Protein AF-D0RB25-F1 (afdb_monomer_lite)

Organism: NCBI:txid445930

Sequence (73 aa):
AFNLGGHSNHSVFWKNLSPNGGGEPEGELAEAIKDAFGSFDGFKKQFTAVATGIQGSGWAVLAYDTIGQRLTT

InterPro domains:
  IPR019832 Manganese/iron superoxide dismutase, C-terminal [PF02777] (25-71)
  IPR036314 Manganese/iron superoxide dismutase, C-terminal domain superfamily [G3DSA:3.55.40.20] (15-73)
  IPR036314 Manganese/iron superoxide dismutase, C-terminal domain superfamily [SSF54719] (17-72)
  IPR036324 Manganese/iron superoxide dismutase, N-terminal domain superfamily [SSF46609] (2-23)
  IPR050265 Iron/Manganese Superoxide Dismutase [PTHR11404] (2-72)

Foldseek 3Di:
DVVVVVVVVVVVVVVQDDPPDDDADDDPVQVLCCVAQVHPVSVVVVQVCVQVVDDPDDDRDFDQDPVVRGTDD

Radius of gyration: 13.56 Å; chains: 1; bounding box: 29×28×34 Å

Structure (mmCIF, N/CA/C/O backbone):
data_AF-D0RB25-F1
#
_entry.id   AF-D0RB25-F1
#
loop_
_atom_site.group_PDB
_atom_site.id
_atom_site.type_symbol
_atom_site.label_atom_id
_atom_site.label_alt_id
_atom_site.label_comp_id
_atom_site.label_asym_id
_atom_site.label_entity_id
_atom_site.label_seq_id
_atom_site.pdbx_PDB_ins_code
_atom_site.Cartn_x
_atom_site.Cartn_y
_atom_site.Cartn_z
_atom_site.occupancy
_atom_site.B_iso_or_equiv
_atom_site.auth_seq_id
_atom_site.auth_comp_id
_atom_site.auth_asym_id
_atom_site.auth_atom_id
_atom_site.pdbx_PDB_model_num
ATOM 1 N N . ALA A 1 1 ? 1.379 -3.735 -22.868 1.00 83.56 1 ALA A N 1
ATOM 2 C CA . ALA A 1 1 ? 1.141 -4.014 -21.435 1.00 83.56 1 ALA A CA 1
ATOM 3 C C . ALA A 1 1 ? 2.261 -3.463 -20.547 1.00 83.56 1 ALA A C 1
ATOM 5 O O . ALA A 1 1 ? 1.969 -2.584 -19.753 1.00 83.56 1 ALA A O 1
ATOM 6 N N . PHE A 1 2 ? 3.523 -3.889 -20.722 1.00 96.62 2 PHE A N 1
ATOM 7 C CA . PHE A 1 2 ? 4.656 -3.518 -19.848 1.00 96.62 2 PHE A CA 1
ATOM 8 C C . PHE A 1 2 ? 4.798 -2.006 -19.571 1.00 96.62 2 PHE A C 1
ATOM 10 O O . PHE A 1 2 ? 4.682 -1.582 -18.426 1.00 96.62 2 PHE A O 1
ATOM 17 N N . ASN A 1 3 ? 4.953 -1.182 -20.615 1.00 98.12 3 ASN A N 1
ATOM 18 C CA . ASN A 1 3 ? 5.178 0.261 -20.437 1.00 98.12 3 ASN A CA 1
ATOM 19 C C . ASN A 1 3 ? 3.973 0.995 -19.830 1.00 98.12 3 ASN A C 1
ATOM 21 O O . ASN A 1 3 ? 4.153 1.866 -18.985 1.00 98.12 3 ASN A O 1
ATOM 25 N N . LEU A 1 4 ? 2.748 0.635 -20.231 1.00 98.19 4 LEU A N 1
ATOM 26 C CA . LEU A 1 4 ? 1.538 1.257 -19.686 1.00 98.19 4 LEU A CA 1
ATOM 27 C C . LEU A 1 4 ? 1.341 0.889 -18.211 1.00 98.19 4 LEU A C 1
ATOM 29 O O . LEU A 1 4 ? 1.060 1.771 -17.411 1.00 98.19 4 LEU A O 1
ATOM 33 N N . GLY A 1 5 ? 1.556 -0.377 -17.840 1.00 97.50 5 GLY A N 1
ATOM 34 C CA . GLY A 1 5 ? 1.502 -0.804 -16.439 1.00 97.50 5 GLY A CA 1
ATOM 35 C C . GLY A 1 5 ? 2.554 -0.093 -15.587 1.00 97.50 5 GLY A C 1
ATOM 36 O O . GLY A 1 5 ? 2.244 0.409 -14.511 1.00 97.50 5 GLY A O 1
ATOM 37 N N . GLY A 1 6 ? 3.778 0.043 -16.109 1.00 98.12 6 GLY A N 1
ATOM 38 C CA . GLY A 1 6 ? 4.823 0.841 -15.473 1.00 98.12 6 GLY A CA 1
ATOM 39 C C . GLY A 1 6 ? 4.405 2.299 -15.280 1.00 98.12 6 GLY A C 1
ATOM 40 O O . GLY A 1 6 ? 4.519 2.817 -14.172 1.00 98.12 6 GLY A O 1
ATOM 41 N N . HIS A 1 7 ? 3.878 2.948 -16.321 1.00 98.44 7 HIS A N 1
ATOM 42 C CA . HIS A 1 7 ? 3.387 4.323 -16.235 1.00 98.44 7 HIS A CA 1
ATOM 43 C C . HIS A 1 7 ? 2.298 4.467 -15.164 1.00 98.44 7 HIS A C 1
ATOM 45 O O . HIS A 1 7 ? 2.446 5.289 -14.265 1.00 98.44 7 HIS A O 1
ATOM 51 N N . SER A 1 8 ? 1.264 3.622 -15.198 1.00 98.25 8 SER A N 1
ATOM 52 C CA . SER A 1 8 ? 0.172 3.649 -14.222 1.00 98.25 8 SER A CA 1
ATOM 53 C C . SER A 1 8 ? 0.666 3.461 -12.785 1.00 98.25 8 SER A C 1
ATOM 55 O O . SER A 1 8 ? 0.309 4.260 -11.920 1.00 98.25 8 SER A O 1
ATOM 57 N N . ASN A 1 9 ? 1.534 2.474 -12.532 1.00 98.19 9 ASN A N 1
ATOM 58 C CA . ASN A 1 9 ? 2.057 2.215 -11.188 1.00 98.19 9 ASN A CA 1
ATOM 59 C C . ASN A 1 9 ? 2.857 3.407 -10.654 1.00 98.19 9 ASN A C 1
ATOM 61 O O . ASN A 1 9 ? 2.636 3.834 -9.524 1.00 98.19 9 ASN A O 1
ATOM 65 N N . HIS A 1 10 ? 3.734 3.999 -11.470 1.00 98.62 10 HIS A N 1
ATOM 66 C CA . HIS A 1 10 ? 4.527 5.152 -11.039 1.00 9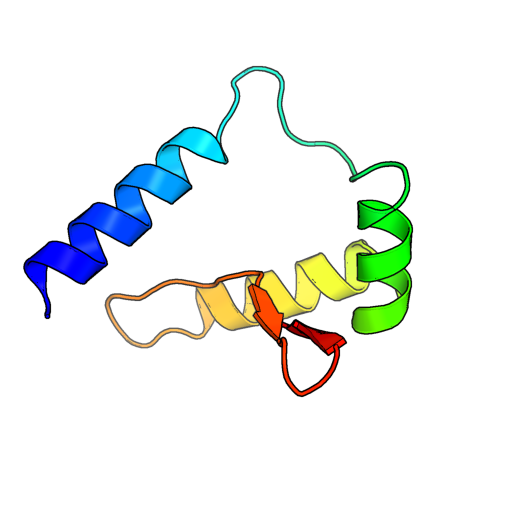8.62 10 HIS A CA 1
ATOM 67 C C . HIS A 1 10 ? 3.676 6.420 -10.884 1.00 98.62 10 HIS A C 1
ATOM 69 O O . HIS A 1 10 ? 3.891 7.189 -9.950 1.00 98.62 10 HIS A O 1
ATOM 75 N N . SER A 1 11 ? 2.680 6.640 -11.748 1.00 98.50 11 SER A N 1
ATOM 76 C CA . SER A 1 11 ? 1.754 7.768 -11.612 1.00 98.50 11 SER A CA 1
ATOM 77 C C . SER A 1 11 ? 0.952 7.717 -10.309 1.00 98.50 11 SER A C 1
ATOM 79 O O . SER A 1 11 ? 0.707 8.766 -9.717 1.00 98.50 11 SER A O 1
ATOM 81 N N . VAL A 1 12 ? 0.560 6.524 -9.849 1.00 98.19 12 VAL A N 1
ATOM 82 C CA . VAL A 1 12 ? -0.097 6.338 -8.544 1.00 98.19 12 VAL A CA 1
ATOM 83 C C . VAL A 1 12 ? 0.913 6.445 -7.401 1.00 98.19 12 VAL A C 1
ATOM 85 O O . VAL A 1 12 ? 0.653 7.157 -6.435 1.00 98.19 12 VAL A O 1
ATOM 88 N N . PHE A 1 13 ? 2.084 5.814 -7.527 1.00 98.56 13 PHE A N 1
ATOM 89 C CA . PHE A 1 13 ? 3.143 5.835 -6.512 1.00 98.56 13 PHE A CA 1
ATOM 90 C C . PHE A 1 13 ? 3.485 7.257 -6.060 1.00 98.56 13 PHE A C 1
ATOM 92 O O . PHE A 1 13 ? 3.476 7.540 -4.866 1.00 98.56 13 PHE A O 1
ATOM 99 N N . TRP A 1 14 ? 3.698 8.177 -7.004 1.00 98.38 14 TRP A N 1
ATOM 100 C CA . TRP A 1 14 ? 4.038 9.557 -6.658 1.00 98.38 14 TRP A CA 1
ATOM 101 C C . TRP A 1 14 ? 2.903 10.313 -5.967 1.00 98.38 14 TRP A C 1
ATOM 103 O O . TRP A 1 14 ? 3.178 11.193 -5.161 1.00 98.38 14 TRP A O 1
ATOM 113 N N . LYS A 1 15 ? 1.639 9.962 -6.233 1.00 98.00 15 LYS A N 1
ATOM 114 C CA . LYS A 1 15 ? 0.485 10.557 -5.542 1.00 98.00 15 LYS A CA 1
ATOM 115 C C . LYS A 1 15 ? 0.259 9.986 -4.141 1.00 98.00 15 LYS A C 1
ATOM 117 O O . LYS A 1 15 ? -0.373 10.652 -3.329 1.00 98.00 15 LYS A O 1
ATOM 122 N N . ASN A 1 16 ? 0.777 8.792 -3.853 1.00 97.94 16 ASN A N 1
ATOM 123 C CA . ASN A 1 16 ? 0.709 8.181 -2.523 1.00 97.94 16 ASN A CA 1
ATOM 124 C C . ASN A 1 16 ? 1.758 8.745 -1.550 1.00 97.94 16 ASN A C 1
ATOM 126 O O . ASN A 1 16 ? 1.661 8.512 -0.347 1.00 97.94 16 ASN A O 1
ATOM 130 N N . LEU A 1 17 ? 2.769 9.465 -2.048 1.00 98.12 17 LEU A N 1
ATOM 131 C CA . LEU A 1 17 ? 3.821 10.057 -1.227 1.00 98.12 17 LEU A CA 1
ATOM 132 C C . LEU A 1 17 ? 3.517 11.524 -0.919 1.00 98.12 17 LEU A C 1
ATOM 134 O O . LEU A 1 17 ? 3.118 12.295 -1.787 1.00 98.12 17 LEU A O 1
ATOM 138 N N . SER A 1 18 ? 3.769 11.926 0.322 1.00 97.75 18 SER A N 1
ATOM 139 C CA . SER A 1 18 ? 3.662 13.314 0.765 1.00 97.75 18 SER A CA 1
ATOM 140 C C . SER A 1 18 ? 4.756 13.601 1.795 1.00 97.75 18 SER A C 1
ATOM 142 O O . SER A 1 18 ? 4.968 12.765 2.676 1.00 97.75 18 SER A O 1
ATOM 144 N N . PRO A 1 19 ? 5.432 14.768 1.742 1.00 97.50 19 PRO A N 1
ATOM 145 C CA . PRO A 1 19 ? 6.410 15.155 2.763 1.00 97.50 19 PRO A CA 1
ATOM 146 C C . PRO A 1 19 ? 5.778 15.315 4.152 1.00 97.50 19 PRO A C 1
ATOM 148 O O . PRO A 1 19 ? 6.469 15.198 5.156 1.00 97.50 19 PRO A O 1
ATOM 151 N N . ASN A 1 20 ? 4.463 15.539 4.195 1.00 96.94 20 ASN A N 1
ATOM 152 C CA . ASN A 1 20 ? 3.668 15.647 5.416 1.00 96.94 20 ASN A CA 1
ATOM 153 C C . ASN A 1 20 ? 2.720 14.443 5.575 1.00 96.94 20 ASN A C 1
ATOM 155 O O . ASN A 1 20 ? 1.697 14.549 6.245 1.00 96.94 20 ASN A O 1
ATOM 159 N N . GLY A 1 21 ? 2.991 13.343 4.866 1.00 94.88 21 GLY A N 1
ATOM 160 C CA . GLY A 1 21 ? 2.220 12.106 4.954 1.00 94.88 21 GLY A CA 1
ATOM 161 C C . GLY A 1 21 ? 2.691 11.201 6.093 1.00 94.88 21 GLY A C 1
ATOM 162 O O . GLY A 1 21 ? 3.477 11.597 6.952 1.00 94.88 21 GLY A O 1
ATOM 163 N N . GLY A 1 22 ? 2.239 9.948 6.059 1.00 92.88 22 GLY A N 1
ATOM 164 C CA . GLY A 1 22 ? 2.462 8.982 7.134 1.00 92.88 22 GLY A CA 1
ATOM 165 C C . GLY A 1 22 ? 1.350 9.029 8.183 1.00 92.88 22 GLY A C 1
ATOM 166 O O . GLY A 1 22 ? 0.276 9.567 7.929 1.00 92.88 22 GLY A O 1
ATOM 167 N N . GLY A 1 23 ? 1.606 8.434 9.349 1.00 95.75 23 GLY A N 1
ATOM 168 C CA . GLY A 1 23 ? 0.587 8.247 10.384 1.00 95.75 23 GLY A CA 1
ATOM 169 C C . GLY A 1 23 ? -0.346 7.069 10.096 1.00 95.75 23 GLY A C 1
ATOM 170 O O . GLY A 1 23 ? 0.001 6.153 9.344 1.00 95.75 23 GLY A O 1
ATOM 171 N N . GLU A 1 24 ? -1.509 7.086 10.739 1.00 97.06 24 GLU A N 1
ATOM 172 C CA . GLU A 1 24 ? -2.575 6.105 10.530 1.00 97.06 24 GLU A CA 1
ATOM 173 C C . GLU A 1 24 ? -3.705 6.735 9.702 1.00 97.06 24 GLU A C 1
ATOM 175 O O . GLU A 1 24 ? -3.911 7.947 9.779 1.00 97.06 24 GLU A O 1
ATOM 180 N N . PRO A 1 25 ? -4.419 5.949 8.879 1.00 96.88 25 PRO A N 1
ATOM 181 C CA . PRO A 1 25 ? -5.587 6.440 8.161 1.00 96.88 25 PRO A CA 1
ATOM 182 C C . PRO A 1 25 ? -6.691 6.844 9.142 1.00 96.88 25 PRO A C 1
ATOM 184 O O . PRO A 1 25 ? -6.778 6.326 10.254 1.00 96.88 25 PRO A O 1
ATOM 187 N N . GLU A 1 26 ? -7.582 7.719 8.688 1.00 97.06 26 GLU A N 1
ATOM 188 C CA . GLU A 1 26 ? -8.732 8.194 9.459 1.00 97.06 26 GLU A CA 1
ATOM 189 C C . GLU A 1 26 ? -10.045 7.900 8.715 1.00 97.06 26 GLU A C 1
ATOM 191 O O . GLU A 1 26 ? -10.056 7.610 7.513 1.00 97.06 26 GLU A O 1
ATOM 196 N N . GLY A 1 27 ? -11.168 7.984 9.434 1.00 97.81 27 GLY A N 1
ATOM 197 C CA . GLY A 1 27 ? -12.510 7.861 8.861 1.00 97.81 27 GLY A CA 1
ATOM 198 C C . GLY A 1 27 ? -12.778 6.510 8.189 1.00 97.81 27 GLY A C 1
ATOM 199 O O . GLY A 1 27 ? -12.358 5.462 8.675 1.00 97.81 27 GLY A O 1
ATOM 200 N N . GLU A 1 28 ? -13.486 6.539 7.057 1.00 97.19 28 GLU A N 1
ATOM 201 C CA . GLU A 1 28 ? -13.939 5.333 6.342 1.00 97.19 28 GLU A CA 1
ATOM 202 C C . GLU A 1 28 ? -12.790 4.403 5.932 1.00 97.19 28 GLU A C 1
ATOM 204 O O . GLU A 1 28 ? -12.946 3.184 5.951 1.00 97.19 28 GLU A O 1
ATOM 209 N N . LEU A 1 29 ? -11.617 4.954 5.602 1.00 97.00 29 LEU A N 1
ATOM 210 C CA . LEU A 1 29 ? -10.457 4.146 5.231 1.00 97.00 29 LEU A CA 1
ATOM 211 C C . LEU A 1 29 ? -9.903 3.365 6.430 1.00 97.00 29 LEU A C 1
ATOM 213 O O . LEU A 1 29 ? -9.490 2.215 6.271 1.00 97.00 29 LEU A O 1
ATOM 217 N N . ALA A 1 30 ? -9.896 3.974 7.618 1.00 98.06 30 ALA A N 1
ATOM 218 C CA . ALA A 1 30 ? -9.440 3.319 8.840 1.00 98.06 30 ALA A CA 1
ATOM 219 C C . ALA A 1 30 ? -10.334 2.125 9.193 1.00 98.06 30 ALA A C 1
ATOM 221 O O . ALA A 1 30 ? -9.829 1.030 9.449 1.00 98.06 30 ALA A O 1
ATOM 222 N N . GLU A 1 31 ? -11.655 2.318 9.129 1.00 98.00 31 GLU A N 1
ATOM 223 C CA . GLU A 1 31 ? -12.625 1.248 9.376 1.00 98.00 31 GLU A CA 1
ATOM 224 C C . GLU A 1 31 ? -12.541 0.158 8.302 1.00 98.00 31 GLU A C 1
ATOM 226 O O . GLU A 1 31 ? -12.441 -1.017 8.642 1.00 98.00 31 GLU A O 1
ATOM 231 N N . ALA A 1 32 ? -12.434 0.513 7.017 1.00 97.81 32 ALA A N 1
ATOM 232 C CA . ALA A 1 32 ? -12.283 -0.477 5.949 1.00 97.81 32 ALA A CA 1
ATOM 233 C C . ALA A 1 32 ? -11.005 -1.324 6.099 1.00 97.81 32 ALA A C 1
ATOM 235 O O . ALA A 1 32 ? -11.009 -2.526 5.822 1.00 97.81 32 ALA A O 1
ATOM 236 N N . ILE A 1 33 ? -9.899 -0.720 6.550 1.00 98.44 33 ILE A N 1
ATOM 237 C CA . ILE A 1 33 ? -8.658 -1.447 6.846 1.00 98.44 33 ILE A CA 1
ATOM 238 C C . ILE A 1 33 ? -8.842 -2.376 8.045 1.00 98.44 33 ILE A C 1
ATOM 240 O O . ILE A 1 33 ? -8.399 -3.524 8.007 1.00 98.44 33 ILE A O 1
ATOM 244 N N . LYS A 1 34 ? -9.491 -1.902 9.106 1.00 97.81 34 LYS A N 1
ATOM 245 C CA . LYS A 1 34 ? -9.780 -2.710 10.290 1.00 97.81 34 LYS A CA 1
ATOM 246 C C . LYS A 1 34 ? -10.684 -3.897 9.953 1.00 97.81 34 LYS A C 1
ATOM 248 O O . LYS A 1 34 ? -10.393 -5.004 10.390 1.00 97.81 34 LYS A O 1
ATOM 253 N N . ASP A 1 35 ? -11.705 -3.699 9.129 1.00 97.62 35 ASP A N 1
ATOM 254 C CA . ASP A 1 35 ? -12.613 -4.762 8.699 1.00 97.62 35 ASP A CA 1
ATOM 255 C C . ASP A 1 35 ? -11.903 -5.809 7.829 1.00 97.62 35 ASP A C 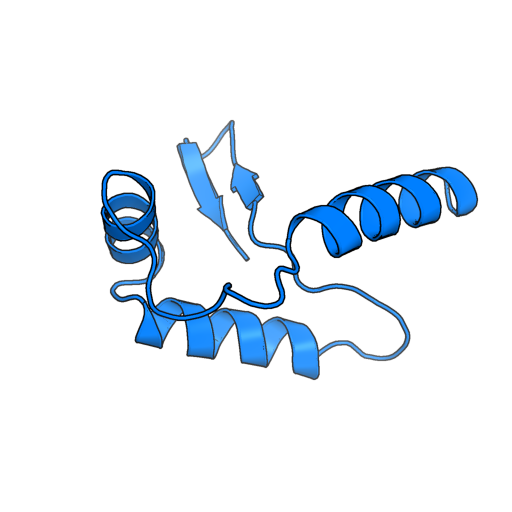1
ATOM 257 O O . ASP A 1 35 ? -12.125 -7.010 7.987 1.00 97.62 35 ASP A O 1
ATOM 261 N N . ALA A 1 36 ? -11.013 -5.379 6.929 1.00 97.94 36 ALA A N 1
ATOM 262 C CA . ALA A 1 36 ? -10.313 -6.284 6.018 1.00 97.94 36 ALA A CA 1
ATOM 263 C C . ALA A 1 36 ? -9.111 -7.007 6.653 1.00 97.94 36 ALA A C 1
ATOM 265 O O . ALA A 1 36 ? -8.825 -8.150 6.294 1.00 97.94 36 ALA A O 1
ATOM 266 N N . PHE A 1 37 ? -8.401 -6.354 7.577 1.00 98.12 37 PHE A N 1
ATOM 267 C CA . PHE A 1 37 ? -7.103 -6.815 8.092 1.00 98.12 37 PHE A CA 1
ATOM 268 C C . PHE A 1 37 ? -7.050 -6.944 9.623 1.00 98.12 37 PHE A C 1
ATOM 270 O O . PHE A 1 37 ? -5.996 -7.233 10.192 1.00 98.12 37 PHE A O 1
ATOM 277 N N . GLY A 1 38 ? -8.165 -6.709 10.317 1.00 98.06 38 GLY A N 1
ATOM 278 C CA . GLY A 1 38 ? -8.297 -6.747 11.777 1.00 98.06 38 GLY A CA 1
ATOM 279 C C . GLY A 1 38 ? -7.771 -5.496 12.490 1.00 98.06 38 GLY A C 1
ATOM 280 O O . GLY A 1 38 ? -8.347 -5.061 13.485 1.00 98.06 38 GLY A O 1
ATOM 281 N N . SER A 1 39 ? -6.682 -4.898 12.003 1.00 98.19 39 SER A N 1
ATOM 282 C CA . SER A 1 39 ? -6.128 -3.633 12.503 1.00 98.19 39 SER A CA 1
ATOM 283 C C . SER A 1 39 ? -5.177 -2.996 11.487 1.00 98.19 39 SER A C 1
ATOM 285 O O . SER A 1 39 ? -4.705 -3.662 10.563 1.00 98.19 39 SER A O 1
ATOM 287 N N . PHE A 1 40 ? -4.824 -1.720 11.684 1.00 98.12 40 PHE A N 1
ATOM 288 C CA . PHE A 1 40 ? -3.800 -1.067 10.860 1.00 98.12 40 PHE A CA 1
ATOM 289 C C . PHE A 1 40 ? -2.422 -1.741 10.998 1.00 98.12 40 PHE A C 1
ATOM 291 O O . PHE A 1 40 ? -1.679 -1.854 10.025 1.00 98.12 40 PHE A O 1
ATOM 298 N N . ASP A 1 41 ? -2.089 -2.264 12.182 1.00 98.44 41 ASP A N 1
ATOM 299 C CA . ASP A 1 41 ? -0.878 -3.068 12.380 1.00 98.44 41 ASP A CA 1
ATOM 300 C C . ASP A 1 41 ? -0.937 -4.409 11.628 1.00 98.44 41 ASP A C 1
ATOM 302 O O . ASP A 1 41 ? 0.046 -4.812 11.005 1.00 98.44 41 ASP A O 1
ATOM 306 N N . GLY A 1 42 ? -2.103 -5.063 11.619 1.00 98.44 42 GLY A N 1
ATOM 307 C CA . GLY A 1 42 ? -2.358 -6.263 10.821 1.00 98.44 42 GLY A CA 1
ATOM 308 C C . GLY A 1 42 ? -2.151 -6.008 9.328 1.00 98.44 42 GLY A C 1
ATOM 309 O O . GLY A 1 42 ? -1.410 -6.744 8.672 1.00 98.44 42 GLY A O 1
ATOM 310 N N . PHE A 1 43 ? -2.704 -4.904 8.818 1.00 98.56 43 PHE A N 1
ATOM 311 C CA . PHE A 1 43 ? -2.478 -4.452 7.446 1.00 98.56 43 PHE A CA 1
ATOM 312 C C . PHE A 1 43 ? -0.991 -4.218 7.156 1.00 98.56 43 PHE A C 1
ATOM 314 O O . PHE A 1 43 ? -0.464 -4.789 6.203 1.00 98.56 43 PHE A O 1
ATOM 321 N N . LYS A 1 44 ? -0.282 -3.442 7.990 1.00 98.38 44 LYS A N 1
ATOM 322 C CA . LYS A 1 44 ? 1.156 -3.178 7.800 1.00 98.38 44 LYS A CA 1
ATOM 323 C C . LYS A 1 44 ? 1.970 -4.468 7.743 1.00 98.38 44 LYS A C 1
ATOM 325 O O . LYS A 1 44 ? 2.853 -4.583 6.893 1.00 98.38 44 LYS A O 1
ATOM 330 N N . LYS A 1 45 ? 1.677 -5.438 8.616 1.00 98.62 45 LYS A N 1
ATOM 331 C CA . LYS A 1 45 ? 2.349 -6.746 8.633 1.00 98.62 45 LYS A CA 1
ATOM 332 C C . LYS A 1 45 ? 2.136 -7.505 7.326 1.00 98.62 45 LYS A C 1
ATOM 334 O O . LYS A 1 45 ? 3.115 -7.945 6.728 1.00 98.62 45 LYS A O 1
ATOM 339 N N . GLN A 1 46 ? 0.889 -7.621 6.866 1.00 98.62 46 GLN A N 1
ATOM 340 C CA . GLN A 1 46 ? 0.579 -8.319 5.618 1.00 98.62 46 GLN A CA 1
ATOM 341 C C . GLN A 1 46 ? 1.169 -7.596 4.401 1.00 98.62 46 GLN A C 1
ATOM 343 O O . GLN A 1 46 ? 1.863 -8.222 3.606 1.00 98.62 46 GLN A O 1
ATOM 348 N N . PHE A 1 47 ? 0.966 -6.281 4.286 1.00 98.69 47 PHE A N 1
ATOM 349 C CA . PHE A 1 47 ? 1.481 -5.476 3.175 1.00 98.69 47 PHE A CA 1
ATOM 350 C C . PHE A 1 47 ? 3.011 -5.545 3.086 1.00 98.69 47 PHE A C 1
ATOM 352 O O . PHE A 1 47 ? 3.568 -5.719 2.003 1.00 98.69 47 PHE A O 1
ATOM 359 N N . THR A 1 48 ? 3.700 -5.476 4.233 1.00 98.62 48 THR A N 1
ATOM 360 C CA . THR A 1 48 ? 5.162 -5.630 4.295 1.00 98.62 48 THR A CA 1
ATOM 361 C C . THR A 1 48 ? 5.584 -7.014 3.820 1.00 98.62 48 THR A C 1
ATOM 363 O O . THR A 1 48 ? 6.474 -7.108 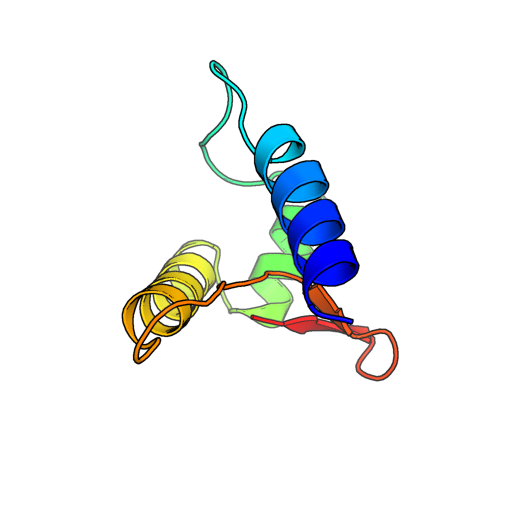2.983 1.00 98.62 48 THR A O 1
ATOM 366 N N . ALA A 1 49 ? 4.929 -8.079 4.295 1.00 98.62 49 ALA A N 1
ATOM 367 C CA . ALA A 1 49 ? 5.246 -9.442 3.879 1.00 98.62 49 ALA A CA 1
ATOM 368 C C . ALA A 1 49 ? 5.064 -9.644 2.365 1.00 98.62 49 ALA A C 1
ATOM 370 O O . ALA A 1 49 ? 5.933 -10.244 1.730 1.00 98.62 49 ALA A O 1
ATOM 371 N N . VAL A 1 50 ? 3.990 -9.098 1.778 1.00 98.38 50 VAL A N 1
ATOM 372 C C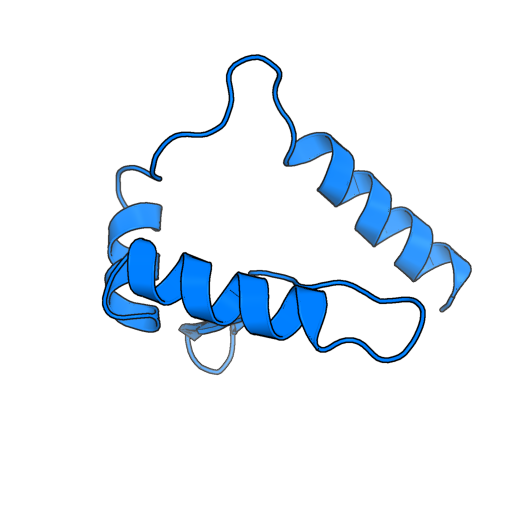A . VAL A 1 50 ? 3.761 -9.109 0.324 1.00 98.38 50 VAL A CA 1
ATOM 373 C C . VAL A 1 50 ? 4.886 -8.369 -0.395 1.00 98.38 50 VAL A C 1
ATOM 375 O O . VAL A 1 50 ? 5.510 -8.938 -1.285 1.00 98.38 50 VAL A O 1
ATOM 378 N N . ALA A 1 51 ? 5.199 -7.137 0.019 1.00 98.44 51 ALA A N 1
ATOM 379 C CA . ALA A 1 51 ? 6.235 -6.315 -0.605 1.00 98.44 51 ALA A CA 1
ATOM 380 C C . ALA A 1 51 ? 7.621 -6.974 -0.564 1.00 98.44 51 ALA A C 1
ATOM 382 O O . ALA A 1 51 ? 8.335 -6.983 -1.565 1.00 98.44 51 ALA A O 1
ATOM 383 N N . THR A 1 52 ? 8.005 -7.546 0.578 1.00 98.50 52 THR A N 1
ATOM 384 C CA . THR A 1 52 ? 9.325 -8.170 0.753 1.00 98.50 52 THR A CA 1
ATOM 385 C C . THR A 1 52 ? 9.407 -9.585 0.189 1.00 98.50 52 THR A C 1
ATOM 387 O O . THR A 1 52 ? 10.504 -10.090 -0.024 1.00 98.50 52 THR A O 1
ATOM 390 N N . GLY A 1 53 ? 8.265 -10.242 -0.034 1.00 98.44 53 GLY A N 1
ATOM 391 C CA . GLY A 1 53 ? 8.194 -11.602 -0.572 1.00 98.44 53 GLY A CA 1
ATOM 392 C C . GLY A 1 53 ? 8.358 -11.690 -2.093 1.00 98.44 53 GLY A C 1
ATOM 393 O O . GLY A 1 53 ? 8.446 -12.792 -2.634 1.00 98.44 53 GLY A O 1
ATOM 394 N N . ILE A 1 54 ? 8.396 -10.555 -2.795 1.00 98.31 54 ILE A N 1
ATOM 395 C CA . ILE A 1 54 ? 8.524 -10.504 -4.255 1.00 98.31 54 ILE A CA 1
ATOM 396 C C . ILE A 1 54 ? 9.888 -11.052 -4.689 1.00 98.31 54 ILE A C 1
ATOM 398 O O . ILE A 1 54 ? 10.941 -10.578 -4.267 1.00 98.31 54 ILE A O 1
ATOM 402 N N . GLN A 1 55 ? 9.872 -12.022 -5.603 1.00 98.00 55 GLN A N 1
ATOM 403 C CA . GLN A 1 55 ? 11.078 -12.565 -6.224 1.00 98.00 55 GLN A CA 1
ATOM 404 C C . GLN A 1 55 ? 11.364 -11.834 -7.542 1.00 98.00 55 GLN A C 1
ATOM 406 O O . GLN A 1 55 ? 10.833 -12.188 -8.593 1.00 98.00 55 GLN A O 1
ATOM 411 N N . GLY A 1 56 ? 12.202 -10.795 -7.479 1.00 97.50 56 GLY A N 1
ATOM 412 C CA . GLY A 1 56 ? 12.544 -9.937 -8.619 1.00 97.50 56 GLY A CA 1
ATOM 413 C C . GLY A 1 56 ? 11.884 -8.559 -8.533 1.00 97.50 56 GLY A C 1
ATOM 414 O O . GLY A 1 56 ? 11.661 -8.036 -7.445 1.00 97.50 56 GLY A O 1
ATOM 415 N N . SER A 1 57 ? 11.600 -7.936 -9.679 1.00 97.69 57 SER A N 1
ATOM 416 C CA . SER A 1 57 ? 10.913 -6.638 -9.722 1.00 97.69 57 SER A CA 1
ATOM 417 C C . SER A 1 57 ? 9.398 -6.810 -9.597 1.00 97.69 57 SER A C 1
ATOM 419 O O . SER A 1 57 ? 8.803 -7.593 -10.335 1.00 97.69 57 SER A O 1
ATOM 421 N N . GLY A 1 58 ? 8.755 -6.035 -8.722 1.00 97.44 58 GLY A N 1
ATOM 422 C CA . GLY A 1 58 ? 7.304 -6.077 -8.532 1.00 97.44 58 GLY A CA 1
ATOM 423 C C . GLY A 1 58 ? 6.786 -4.985 -7.595 1.00 97.44 58 GLY A C 1
ATOM 424 O O . GLY A 1 58 ? 7.525 -4.071 -7.237 1.00 97.44 58 GLY A O 1
ATOM 425 N N . TRP A 1 59 ? 5.506 -5.086 -7.225 1.00 98.25 59 TRP A N 1
ATOM 426 C CA . TRP A 1 59 ? 4.791 -4.119 -6.389 1.00 98.25 59 TRP A CA 1
ATOM 427 C C . TRP A 1 59 ? 3.923 -4.837 -5.353 1.00 98.25 59 TRP A C 1
ATOM 429 O O . TRP A 1 59 ? 3.324 -5.862 -5.673 1.00 98.25 59 TRP A O 1
ATOM 439 N N . ALA A 1 60 ? 3.800 -4.260 -4.158 1.00 98.44 60 ALA A N 1
ATOM 440 C CA . ALA A 1 60 ? 2.674 -4.518 -3.262 1.00 98.44 60 ALA A CA 1
ATOM 441 C C . ALA A 1 60 ? 1.628 -3.418 -3.460 1.00 98.44 60 ALA A C 1
ATOM 443 O O . ALA A 1 60 ? 1.982 -2.249 -3.648 1.00 98.44 60 ALA A O 1
ATOM 444 N N . VAL A 1 61 ? 0.349 -3.788 -3.453 1.00 98.06 61 VAL A N 1
ATOM 445 C CA . VAL A 1 61 ? -0.753 -2.882 -3.786 1.00 98.06 61 VAL A CA 1
ATOM 446 C C . VAL A 1 61 ? -1.895 -3.105 -2.811 1.00 98.06 61 VAL A C 1
ATOM 448 O O . VAL A 1 61 ? -2.391 -4.215 -2.703 1.00 98.06 61 VAL A O 1
ATOM 451 N N . LEU A 1 62 ? -2.350 -2.033 -2.162 1.00 98.44 62 LEU A N 1
ATOM 452 C CA . LEU A 1 62 ? -3.647 -2.015 -1.498 1.00 98.44 62 LEU A CA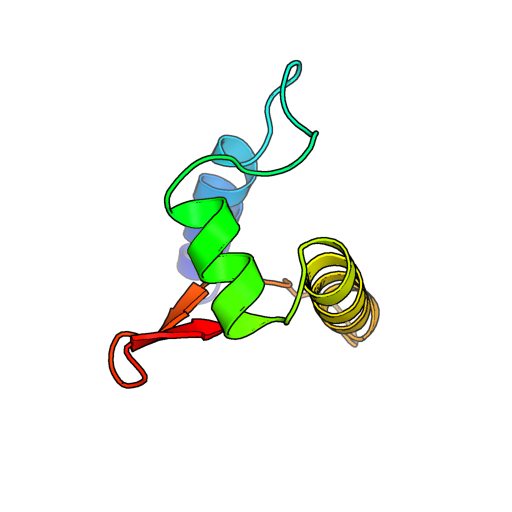 1
ATOM 453 C C . LEU A 1 62 ? -4.700 -1.676 -2.557 1.00 98.44 62 LEU A C 1
ATOM 455 O O . LEU A 1 62 ? -4.637 -0.608 -3.168 1.00 98.44 62 LEU A O 1
ATOM 459 N N . ALA A 1 63 ? -5.646 -2.580 -2.786 1.00 98.12 63 ALA A N 1
ATOM 460 C CA . ALA A 1 63 ? -6.701 -2.423 -3.779 1.00 98.12 63 ALA A CA 1
ATOM 461 C C . ALA A 1 63 ? -8.081 -2.701 -3.177 1.00 98.12 63 ALA A C 1
ATOM 463 O O . ALA A 1 63 ? -8.210 -3.401 -2.174 1.00 98.12 63 ALA A O 1
ATOM 464 N N . TYR A 1 64 ? -9.117 -2.170 -3.824 1.00 97.94 64 TYR A N 1
ATOM 465 C CA . TYR A 1 64 ? -10.503 -2.527 -3.548 1.00 97.94 64 TYR A CA 1
ATOM 466 C C . TYR A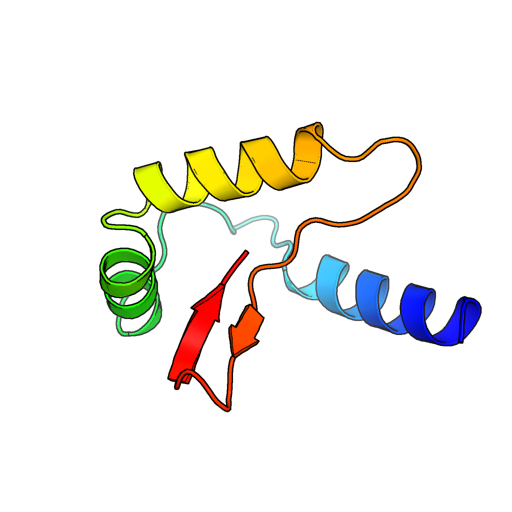 1 64 ? -10.979 -3.552 -4.580 1.00 97.94 64 TYR A C 1
ATOM 468 O O . TYR A 1 64 ? -10.999 -3.270 -5.779 1.00 97.94 64 TYR A O 1
ATOM 476 N N . ASP A 1 65 ? -11.345 -4.742 -4.112 1.00 97.38 65 ASP A N 1
ATOM 477 C CA . ASP A 1 65 ? -11.974 -5.774 -4.930 1.00 97.38 65 ASP A CA 1
ATOM 478 C C . ASP A 1 65 ? -13.461 -5.447 -5.090 1.00 97.38 65 ASP A C 1
ATOM 480 O O . ASP A 1 65 ? -14.225 -5.485 -4.127 1.00 97.38 65 ASP A O 1
ATOM 484 N N . THR A 1 66 ? -13.882 -5.128 -6.313 1.00 97.75 66 THR A N 1
ATOM 485 C CA . THR A 1 66 ? -15.269 -4.753 -6.612 1.00 97.75 66 THR A CA 1
ATOM 486 C C . THR A 1 66 ? -16.232 -5.938 -6.615 1.00 97.75 66 THR A C 1
ATOM 488 O O . THR A 1 66 ? -17.435 -5.726 -6.489 1.00 97.75 66 THR A O 1
ATOM 491 N N . ILE A 1 67 ? -15.729 -7.170 -6.733 1.00 97.56 67 ILE A N 1
ATOM 492 C CA . ILE A 1 67 ? -16.541 -8.389 -6.678 1.00 97.56 67 ILE A CA 1
ATOM 493 C C . ILE A 1 67 ? -16.735 -8.799 -5.218 1.00 97.56 67 ILE A C 1
ATOM 495 O O . ILE A 1 67 ? -17.861 -9.014 -4.778 1.00 97.56 67 ILE A O 1
ATOM 499 N N . GLY A 1 68 ? -15.639 -8.874 -4.459 1.00 95.06 68 GLY A N 1
ATOM 500 C CA . GLY A 1 68 ? -15.653 -9.204 -3.032 1.00 95.06 68 GLY A CA 1
ATOM 501 C C . GLY A 1 68 ? -16.045 -8.046 -2.109 1.00 95.06 68 GLY A C 1
ATOM 502 O O . GLY A 1 68 ? -16.152 -8.254 -0.904 1.00 95.06 68 GLY A O 1
ATOM 503 N N . GLN A 1 69 ? -16.218 -6.842 -2.662 1.00 95.62 69 GLN A N 1
ATOM 504 C CA . GLN A 1 69 ? -16.535 -5.591 -1.966 1.00 95.62 69 GLN A CA 1
ATOM 505 C C . GLN A 1 69 ? -15.647 -5.304 -0.742 1.00 95.62 69 GLN A C 1
ATOM 507 O O . GLN A 1 69 ? -16.124 -4.808 0.278 1.00 95.62 69 GLN A O 1
ATOM 512 N N . ARG A 1 70 ? -14.346 -5.606 -0.830 1.00 94.00 70 ARG A N 1
ATOM 513 C CA . ARG A 1 70 ? -13.409 -5.514 0.304 1.00 94.00 70 ARG A CA 1
ATOM 514 C C . ARG A 1 70 ? -12.017 -5.051 -0.109 1.00 94.00 70 ARG A C 1
ATOM 516 O O . ARG A 1 70 ? -11.624 -5.192 -1.266 1.00 94.00 70 ARG A O 1
ATOM 523 N N . LEU A 1 71 ? -11.250 -4.547 0.857 1.00 98.12 71 LEU A N 1
ATOM 524 C CA . LEU A 1 71 ? -9.830 -4.261 0.653 1.00 98.12 71 LEU A CA 1
ATOM 525 C C . LEU A 1 71 ? -8.999 -5.551 0.585 1.00 98.12 71 LEU A C 1
ATOM 527 O O . LEU A 1 71 ? -9.280 -6.533 1.273 1.00 98.12 71 LEU A O 1
ATOM 531 N N . THR A 1 72 ? -7.961 -5.532 -0.250 1.00 97.00 72 THR A N 1
ATOM 532 C CA . THR A 1 72 ? -7.006 -6.631 -0.430 1.00 97.00 72 THR A CA 1
ATOM 533 C C . THR A 1 72 ? -5.591 -6.100 -0.656 1.00 97.00 72 THR A C 1
ATOM 535 O O . THR A 1 72 ? -5.419 -4.983 -1.150 1.00 97.00 72 THR A O 1
ATOM 538 N N . THR A 1 73 ? -4.591 -6.896 -0.271 1.00 94.56 73 THR A N 1
ATOM 539 C CA . THR A 1 73 ? -3.174 -6.662 -0.559 1.00 94.56 73 THR A CA 1
ATOM 540 C C . THR A 1 73 ? -2.429 -7.959 -0.794 1.00 94.56 73 THR A C 1
ATOM 542 O O . THR A 1 73 ? -2.855 -8.998 -0.233 1.00 94.56 73 THR A O 1
#

Secondary structure (DSSP, 8-state):
-HHHHHHHHHHHHHHH--TT--S---HHHHHHHHHHHSSHHHHHHHHHHHHHT-SSS-----EEETTTTEEE-

pLDDT: mean 97.48, std 1.99, range [83.56, 98.69]